Protein AF-S9RBS2-F1 (afdb_monomer_lite)

pLDDT: mean 82.78, std 9.42, range [42.19, 97.12]

Secondary structure (DSSP, 8-state):
----S---SS------SS-----GGGGHHHHHS---GGGSPPTT---TTSHHHHHHHHHHHHHHHTT--------HHHHHHHHHHHHHHHHHHHTTSS-SSHHHHHHHHHHH---HHHHHHHHHHHHHHHHHHH-GGGHHHHHHHHHHHHHHHT---

InterPro domains:
  IPR007739 Rhamnan synthesis F-like domain [PF05045] (4-68)

Radius of gyration: 20.34 Å; chains: 1; bounding box: 45×38×49 Å

Foldseek 3Di:
DDFDDDDDPDDQDFDDDDDDDDDCLLQVVVVVDDDDPVQADDPPDDDPVGPVNVVRSVSSRSNVSSVHDDDDDDDPVVVVVVVVVVVVVVVVLCVVAPDPDPVRRVVRDVVVPDDPLVVVLVVVVVVVVVCCVVPVVCCVVCVVVNVVSCCVRPDDD

Organism: NCBI:txid1123237

Structure (mmCIF, N/CA/C/O backbone):
data_AF-S9RBS2-F1
#
_entry.id   AF-S9RBS2-F1
#
loop_
_atom_site.group_PDB
_atom_site.id
_atom_site.type_symbol
_atom_site.label_atom_id
_atom_site.label_alt_id
_atom_site.label_comp_id
_atom_site.label_asym_id
_atom_site.label_entity_id
_atom_site.label_seq_id
_atom_site.pdbx_PDB_ins_code
_atom_site.Cartn_x
_atom_site.Cartn_y
_atom_site.Cartn_z
_atom_site.occupancy
_atom_site.B_iso_or_equiv
_atom_site.auth_seq_id
_atom_site.auth_comp_id
_atom_site.auth_asym_id
_atom_site.auth_atom_id
_atom_site.pdbx_PDB_model_num
ATOM 1 N N . MET A 1 1 ? -5.655 -7.872 18.315 1.00 77.06 1 MET A N 1
ATOM 2 C CA . MET A 1 1 ? -6.293 -8.592 17.198 1.00 77.06 1 MET A CA 1
ATOM 3 C C . MET A 1 1 ? -5.184 -9.315 16.457 1.00 77.06 1 MET A C 1
ATOM 5 O O . MET A 1 1 ? -4.147 -8.691 16.269 1.00 77.06 1 MET A O 1
ATOM 9 N N . TYR A 1 2 ? -5.357 -10.589 16.101 1.00 82.88 2 TYR A N 1
ATOM 10 C CA . TYR A 1 2 ? -4.351 -11.355 15.355 1.00 82.88 2 TYR A CA 1
ATOM 11 C C . TYR A 1 2 ? -4.844 -11.626 13.927 1.00 82.88 2 TYR A C 1
ATOM 13 O O . TYR A 1 2 ? -5.959 -12.126 13.740 1.00 82.88 2 TYR A O 1
ATOM 21 N N . ILE A 1 3 ? -4.025 -11.239 12.950 1.00 85.19 3 ILE A N 1
ATOM 22 C CA . ILE A 1 3 ? -4.245 -11.422 11.514 1.00 85.19 3 ILE A CA 1
ATOM 23 C C . ILE A 1 3 ? -3.079 -12.255 11.000 1.00 85.19 3 ILE A C 1
ATOM 25 O O . ILE A 1 3 ? -1.929 -11.856 11.187 1.00 85.19 3 ILE A O 1
ATOM 29 N N . ASP A 1 4 ? -3.389 -13.383 10.374 1.00 87.31 4 ASP A N 1
ATOM 30 C CA . ASP A 1 4 ? -2.404 -14.330 9.857 1.00 87.31 4 ASP A CA 1
ATOM 31 C C . ASP A 1 4 ? -2.377 -14.282 8.326 1.00 87.31 4 ASP A C 1
ATOM 33 O O . ASP A 1 4 ? -2.861 -15.171 7.629 1.00 87.31 4 ASP A O 1
ATOM 37 N N . VAL A 1 5 ? -1.896 -13.155 7.794 1.00 87.19 5 VAL A N 1
ATOM 38 C CA . VAL A 1 5 ? -1.790 -12.906 6.351 1.00 87.19 5 VAL A CA 1
ATOM 39 C C . VAL A 1 5 ? -0.457 -12.215 6.075 1.00 87.19 5 VAL A C 1
ATOM 41 O O . VAL A 1 5 ? -0.115 -11.265 6.790 1.00 87.19 5 VAL A O 1
ATOM 44 N N . PRO A 1 6 ? 0.304 -12.645 5.050 1.00 85.62 6 PRO A N 1
ATOM 45 C CA . PRO A 1 6 ? 1.524 -11.955 4.657 1.00 85.62 6 PRO A CA 1
ATOM 46 C C . PRO A 1 6 ? 1.211 -10.521 4.219 1.00 85.62 6 PRO A C 1
ATOM 48 O O . PRO A 1 6 ? 0.273 -10.275 3.460 1.00 85.62 6 PRO A O 1
ATOM 51 N N . LEU A 1 7 ? 2.008 -9.569 4.703 1.00 83.44 7 LEU A N 1
ATOM 52 C CA . LEU A 1 7 ? 1.892 -8.173 4.293 1.00 83.44 7 LEU A CA 1
ATOM 53 C C . LEU A 1 7 ? 2.507 -7.981 2.902 1.00 83.44 7 LEU A C 1
ATOM 55 O O . LEU A 1 7 ? 3.575 -8.520 2.617 1.00 83.44 7 LEU A O 1
ATOM 59 N N . ASP A 1 8 ? 1.837 -7.199 2.056 1.00 81.69 8 ASP A N 1
ATOM 60 C CA . ASP A 1 8 ? 2.353 -6.782 0.753 1.00 81.69 8 ASP A CA 1
ATOM 61 C C . ASP A 1 8 ? 3.076 -5.432 0.886 1.00 81.69 8 ASP A C 1
ATOM 63 O O . ASP A 1 8 ? 2.467 -4.398 1.187 1.00 81.69 8 ASP A O 1
ATOM 67 N N . ASP A 1 9 ? 4.389 -5.456 0.656 1.00 75.44 9 ASP A N 1
ATOM 68 C CA . ASP A 1 9 ? 5.272 -4.290 0.732 1.00 75.44 9 ASP A CA 1
ATOM 69 C C . ASP A 1 9 ? 5.219 -3.395 -0.519 1.00 75.44 9 ASP A C 1
ATOM 71 O O . ASP A 1 9 ? 5.722 -2.264 -0.503 1.00 75.44 9 ASP A O 1
ATOM 75 N N . HIS A 1 10 ? 4.642 -3.884 -1.617 1.00 73.25 10 HIS A N 1
ATOM 76 C CA . HIS A 1 10 ? 4.749 -3.269 -2.938 1.00 73.25 10 HIS A CA 1
ATOM 77 C C . HIS A 1 10 ? 3.401 -2.838 -3.506 1.00 73.25 10 HIS A C 1
ATOM 79 O O . HIS A 1 10 ? 3.285 -1.718 -4.008 1.00 73.25 10 HIS A O 1
ATOM 85 N N . THR A 1 11 ? 2.387 -3.694 -3.423 1.00 77.00 11 THR A N 1
ATOM 86 C CA . THR A 1 11 ? 1.088 -3.497 -4.081 1.00 77.00 11 THR A CA 1
ATOM 87 C C . THR A 1 11 ? -0.111 -3.799 -3.174 1.00 77.00 11 THR A C 1
ATOM 89 O O . THR A 1 11 ? -1.060 -4.445 -3.623 1.00 77.00 11 THR A O 1
ATOM 92 N N . PRO A 1 12 ? -0.135 -3.318 -1.912 1.00 77.88 12 PRO A N 1
ATOM 93 C CA . PRO A 1 12 ? -1.216 -3.650 -0.996 1.00 77.88 12 PRO A CA 1
ATOM 94 C C . PRO A 1 12 ? -2.561 -3.197 -1.566 1.00 77.88 12 PRO A C 1
ATOM 96 O O . PRO A 1 12 ? -2.806 -2.005 -1.777 1.00 77.88 12 PRO A O 1
ATOM 99 N N . VAL A 1 13 ? -3.446 -4.164 -1.803 1.00 78.06 13 VAL A N 1
ATOM 100 C CA . VAL A 1 13 ? -4.802 -3.893 -2.273 1.00 78.06 13 VAL A CA 1
ATOM 101 C C . VAL A 1 13 ? -5.632 -3.445 -1.077 1.00 78.06 13 VAL A C 1
ATOM 103 O O . VAL A 1 13 ? -5.989 -4.237 -0.207 1.00 78.06 13 VAL A O 1
ATOM 106 N N . ALA A 1 14 ? -5.946 -2.155 -1.039 1.00 77.19 14 ALA A N 1
ATOM 107 C CA . ALA A 1 14 ? -6.815 -1.559 -0.038 1.00 77.19 14 ALA A CA 1
ATOM 108 C C . ALA A 1 14 ? -7.978 -0.820 -0.719 1.00 77.19 14 ALA A C 1
ATOM 110 O O . ALA A 1 14 ? -7.826 -0.335 -1.847 1.00 77.19 14 ALA A O 1
ATOM 111 N N . PRO A 1 15 ? -9.149 -0.734 -0.067 1.00 72.56 15 PRO A N 1
ATOM 112 C CA . PRO A 1 15 ? -10.221 0.132 -0.535 1.00 72.56 15 PRO A CA 1
ATOM 113 C C . PRO A 1 15 ? -9.761 1.596 -0.516 1.00 72.56 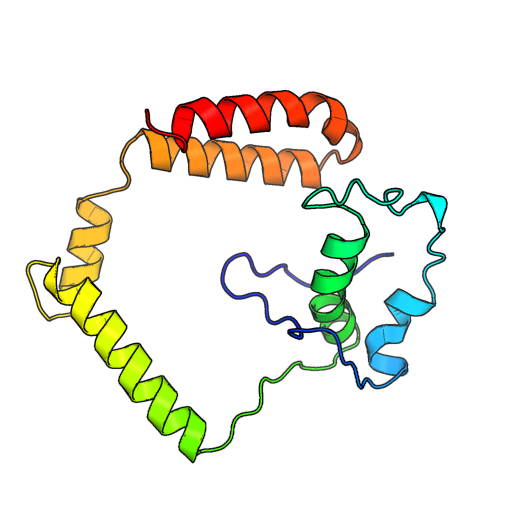15 PRO A C 1
ATOM 115 O O . PRO A 1 15 ? -9.165 2.060 0.453 1.00 72.56 15 PRO A O 1
ATOM 118 N N . TYR A 1 16 ? -10.043 2.324 -1.596 1.00 67.62 16 TYR A N 1
ATOM 119 C CA . TYR A 1 16 ? -9.764 3.754 -1.686 1.00 67.62 16 TYR A CA 1
ATOM 120 C C . TYR A 1 16 ? -11.009 4.560 -1.296 1.00 67.62 16 TYR A C 1
ATOM 122 O O . TYR A 1 16 ? -12.060 4.397 -1.914 1.00 67.62 16 TYR A O 1
ATOM 130 N N . GLY A 1 17 ? -10.875 5.487 -0.344 1.00 66.75 17 GLY A N 1
ATOM 131 C CA . GLY A 1 17 ? -11.841 6.570 -0.128 1.00 66.75 17 GLY A CA 1
ATOM 132 C C . GLY A 1 17 ? -12.792 6.419 1.063 1.00 66.75 17 GLY A C 1
ATOM 133 O O . GLY A 1 17 ? -12.618 5.585 1.945 1.00 66.75 17 GLY A O 1
ATOM 134 N N . THR A 1 18 ? -13.779 7.315 1.103 1.00 63.97 18 THR A N 1
ATOM 135 C CA . THR A 1 18 ? -14.642 7.629 2.257 1.00 63.97 18 THR A CA 1
ATOM 136 C C . THR A 1 18 ? -15.972 6.871 2.278 1.00 63.97 18 THR A C 1
ATOM 138 O O . THR A 1 18 ? -16.792 7.104 3.163 1.00 63.97 18 THR A O 1
ATOM 141 N N . MET A 1 19 ? -16.207 5.967 1.322 1.00 75.75 19 MET A N 1
ATOM 142 C CA . MET A 1 19 ? -17.462 5.225 1.201 1.00 75.75 19 MET A CA 1
ATOM 143 C C . MET A 1 19 ? -17.210 3.720 1.177 1.00 75.75 19 MET A C 1
ATOM 145 O O . MET A 1 19 ? -16.391 3.229 0.403 1.00 75.75 19 MET A O 1
ATOM 149 N N . TYR A 1 20 ? -17.958 2.993 2.006 1.00 76.62 20 TYR A N 1
ATOM 150 C CA . TYR A 1 20 ? -17.755 1.569 2.233 1.00 76.62 20 TYR A CA 1
ATOM 151 C C . TYR A 1 20 ? -19.071 0.802 2.141 1.00 76.62 20 TYR A C 1
ATOM 153 O O . TYR A 1 20 ? -20.065 1.172 2.760 1.00 76.62 20 TYR A O 1
ATOM 161 N N . TRP A 1 21 ? -19.036 -0.316 1.419 1.00 83.88 21 TRP A N 1
ATOM 162 C CA . TRP A 1 21 ? -20.016 -1.388 1.537 1.00 83.88 21 TRP A CA 1
ATOM 163 C C . TRP A 1 21 ? -19.253 -2.692 1.719 1.00 83.88 21 TRP A C 1
ATOM 165 O O . TRP A 1 21 ? -18.361 -3.012 0.935 1.00 83.88 21 TRP A O 1
ATOM 175 N N . PHE A 1 22 ? -19.581 -3.446 2.760 1.00 86.69 22 PHE A N 1
ATOM 176 C CA . PHE A 1 22 ? -18.878 -4.680 3.084 1.00 86.69 22 PHE A CA 1
ATOM 177 C C . PHE A 1 22 ? -19.833 -5.712 3.668 1.00 86.69 22 PHE A C 1
ATOM 179 O O . PHE A 1 22 ? -20.870 -5.396 4.251 1.00 86.69 22 PHE A O 1
ATOM 186 N N . ARG A 1 23 ? -19.450 -6.980 3.540 1.00 90.00 23 ARG A N 1
ATOM 187 C CA . ARG A 1 23 ? -20.104 -8.073 4.254 1.00 90.00 23 ARG A CA 1
ATOM 188 C C . ARG A 1 23 ? -19.616 -8.063 5.702 1.00 90.00 23 ARG A C 1
ATOM 190 O O . ARG A 1 23 ? -18.410 -8.098 5.927 1.00 90.00 23 ARG A O 1
ATOM 197 N N . LEU A 1 24 ? -20.533 -8.058 6.672 1.00 92.62 24 LEU A N 1
ATOM 198 C CA . LEU A 1 24 ? -20.192 -8.037 8.106 1.00 92.62 24 LEU A CA 1
ATOM 199 C C . LEU A 1 24 ? -19.227 -9.162 8.502 1.00 92.62 24 LEU A C 1
ATOM 201 O O . LEU A 1 24 ? -18.293 -8.935 9.265 1.00 92.62 24 LEU A O 1
ATOM 205 N N . ASP A 1 25 ? -19.428 -10.355 7.940 1.00 93.81 25 ASP A N 1
ATOM 206 C CA . ASP A 1 25 ? -18.566 -11.513 8.185 1.00 93.81 25 ASP A CA 1
ATOM 207 C C . ASP A 1 25 ? -17.112 -11.273 7.739 1.00 93.81 25 ASP A C 1
ATOM 209 O O . ASP A 1 25 ? -16.181 -11.630 8.454 1.00 93.81 25 ASP A O 1
ATOM 213 N N . ALA A 1 26 ? -16.901 -10.569 6.621 1.00 92.81 26 ALA A N 1
ATOM 214 C CA . ALA A 1 26 ? -15.566 -10.308 6.084 1.00 92.81 26 ALA A CA 1
ATOM 215 C C . ALA A 1 26 ? -14.722 -9.390 6.985 1.00 92.81 26 ALA A C 1
ATOM 217 O O . ALA A 1 26 ? -13.504 -9.519 7.020 1.00 92.81 26 ALA A O 1
ATOM 218 N N . LEU A 1 27 ? -15.355 -8.489 7.744 1.00 92.06 27 LEU A N 1
ATOM 219 C CA . LEU A 1 27 ? -14.675 -7.579 8.679 1.00 92.06 27 LEU A CA 1
ATOM 220 C C . LEU A 1 27 ? -14.872 -7.965 10.146 1.00 92.06 27 LEU A C 1
ATOM 222 O O . LEU A 1 27 ? -14.543 -7.191 11.046 1.00 92.06 27 LEU A O 1
ATOM 226 N N . ARG A 1 28 ? -15.368 -9.178 10.413 1.00 92.38 28 ARG A N 1
ATOM 227 C CA . ARG A 1 28 ? -15.753 -9.615 11.757 1.00 92.38 28 ARG A CA 1
ATOM 228 C C . ARG A 1 28 ? -14.634 -9.447 12.787 1.00 92.38 28 ARG A C 1
ATOM 230 O O . ARG A 1 28 ? -14.884 -8.913 13.862 1.00 92.38 28 ARG A O 1
ATOM 237 N N . LYS A 1 29 ? -13.394 -9.806 12.432 1.00 91.88 29 LYS A N 1
ATOM 238 C CA . LYS A 1 29 ? -12.222 -9.645 13.313 1.00 91.88 29 LYS A CA 1
ATOM 239 C C . LYS A 1 29 ? -11.998 -8.193 13.746 1.00 91.88 29 LYS A C 1
ATOM 241 O O . LYS A 1 29 ? -11.639 -7.958 14.896 1.00 91.88 29 LYS A O 1
ATOM 246 N N . MET A 1 30 ? -12.225 -7.234 12.845 1.00 91.06 30 MET A N 1
ATOM 247 C CA . MET A 1 30 ? -12.083 -5.811 13.156 1.00 91.06 30 MET A CA 1
ATOM 248 C C . MET A 1 30 ? -13.196 -5.318 14.077 1.00 91.06 30 MET A C 1
ATOM 250 O O . MET A 1 30 ? -12.921 -4.486 14.933 1.00 91.06 30 MET A O 1
ATOM 254 N N . PHE A 1 31 ? -14.422 -5.827 13.934 1.00 90.31 31 PHE A N 1
ATOM 255 C CA . PHE A 1 31 ? -15.543 -5.451 14.804 1.00 90.31 31 PHE A CA 1
ATOM 256 C C . PHE A 1 31 ? -15.484 -6.093 16.188 1.00 90.31 31 PHE A C 1
ATOM 258 O O . PHE A 1 31 ? -15.850 -5.455 17.169 1.00 90.31 31 PHE A O 1
ATOM 265 N N . ASP A 1 32 ? -15.003 -7.334 16.284 1.00 92.44 32 ASP A N 1
ATOM 266 C CA . ASP A 1 32 ? -14.853 -8.025 17.568 1.00 92.44 32 ASP A CA 1
ATOM 267 C C . ASP A 1 32 ? -13.713 -7.427 18.417 1.00 92.44 32 ASP A C 1
ATOM 269 O O . ASP A 1 32 ? -13.662 -7.618 19.636 1.00 92.44 32 ASP A O 1
ATOM 273 N N . TRP A 1 33 ? -12.790 -6.679 17.799 1.00 91.75 33 TRP A N 1
ATOM 274 C CA . TRP A 1 33 ? -11.751 -5.960 18.526 1.00 91.75 33 TRP A CA 1
ATOM 275 C C . TRP A 1 33 ? -12.306 -4.706 19.212 1.00 91.75 33 TRP A C 1
ATOM 277 O O . TRP A 1 33 ? -12.923 -3.843 18.592 1.00 91.75 33 TRP A O 1
ATOM 287 N N . ARG A 1 34 ? -12.029 -4.575 20.513 1.00 91.19 34 ARG A N 1
ATOM 288 C CA . ARG A 1 34 ? -12.475 -3.445 21.339 1.00 91.19 34 ARG A CA 1
ATOM 289 C C . ARG A 1 34 ? -11.588 -2.216 21.137 1.00 91.19 34 ARG A C 1
ATOM 291 O O . ARG A 1 34 ? -10.738 -1.925 21.977 1.00 91.19 34 ARG A O 1
ATOM 298 N N . TRP A 1 35 ? -11.789 -1.506 20.032 1.00 89.94 35 TRP A N 1
ATOM 299 C CA . TRP A 1 35 ? -11.194 -0.185 19.812 1.00 89.94 35 TRP A CA 1
ATOM 300 C C . TRP A 1 35 ? -11.630 0.785 20.912 1.00 89.94 35 TRP A C 1
ATOM 302 O O . TRP A 1 35 ? -12.808 0.824 21.276 1.00 89.94 35 TRP A O 1
ATOM 312 N N . LYS A 1 36 ? -10.700 1.582 21.441 1.00 89.88 36 LYS A N 1
ATOM 313 C CA . LYS A 1 36 ? -11.018 2.667 22.371 1.00 89.88 36 LYS A CA 1
ATOM 314 C C . LYS A 1 36 ? -10.835 3.998 21.671 1.00 89.88 36 LYS A C 1
ATOM 316 O O . LYS A 1 36 ? -9.894 4.180 20.910 1.00 89.88 36 LYS A O 1
ATOM 321 N N . TRP A 1 37 ? -11.685 4.968 21.997 1.00 85.56 37 TRP A N 1
ATOM 322 C CA . TRP A 1 37 ? -11.533 6.332 21.486 1.00 85.56 37 TRP A CA 1
ATOM 323 C C . TRP A 1 37 ? -10.153 6.927 21.814 1.00 85.56 37 TRP A C 1
ATOM 325 O O . TRP A 1 37 ? -9.547 7.599 20.990 1.00 85.56 37 TRP A O 1
ATOM 335 N N . THR A 1 38 ? -9.611 6.583 22.985 1.00 86.38 38 THR A N 1
ATOM 336 C CA . THR A 1 38 ? -8.273 6.986 23.443 1.00 86.38 38 THR A CA 1
ATOM 337 C C . THR A 1 38 ? -7.118 6.411 22.619 1.00 86.38 38 THR A C 1
ATOM 339 O O . THR A 1 38 ? -5.990 6.863 22.784 1.00 86.38 38 THR A O 1
ATOM 342 N N . ASP A 1 39 ? -7.366 5.408 21.769 1.00 83.69 39 ASP A N 1
ATOM 343 C CA . ASP A 1 39 ? -6.346 4.841 20.877 1.00 83.69 39 ASP A CA 1
ATOM 344 C C . ASP A 1 39 ? -6.122 5.729 19.639 1.00 83.69 39 ASP A C 1
ATOM 346 O O . ASP A 1 39 ? -5.100 5.617 18.957 1.00 83.69 39 ASP A O 1
ATOM 350 N N . TYR A 1 40 ? -7.074 6.615 19.340 1.00 84.62 40 TYR A N 1
ATOM 351 C CA . TYR A 1 40 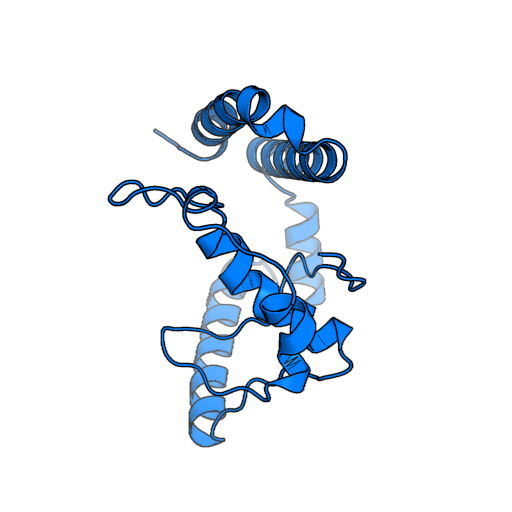? -7.001 7.552 18.230 1.00 84.62 40 TYR A CA 1
ATOM 352 C C . TYR A 1 40 ? -6.364 8.865 18.680 1.00 84.62 40 TYR A C 1
ATOM 354 O O . TYR A 1 40 ? -6.510 9.308 19.819 1.00 84.62 40 TYR A O 1
ATOM 362 N N . ASN A 1 41 ? -5.646 9.509 17.763 1.00 80.31 41 ASN A N 1
ATOM 363 C CA . ASN A 1 41 ? -5.095 10.828 18.037 1.00 80.31 41 ASN A CA 1
ATOM 364 C C . ASN A 1 41 ? -6.230 11.849 18.130 1.00 80.31 41 ASN A C 1
ATOM 366 O O . ASN A 1 41 ? -7.107 11.864 17.266 1.00 80.31 41 ASN A O 1
ATOM 370 N N . ALA A 1 42 ? -6.159 12.743 19.115 1.00 75.62 42 ALA A N 1
ATOM 371 C CA . ALA A 1 42 ? -7.050 13.891 19.175 1.00 75.62 42 ALA A CA 1
ATOM 372 C C . ALA A 1 42 ? -6.840 14.795 17.948 1.00 75.62 42 ALA A C 1
ATOM 374 O O . ALA A 1 42 ? -5.705 15.108 17.566 1.00 75.62 42 ALA A O 1
ATOM 375 N N . GLU A 1 43 ? -7.938 15.224 17.331 1.00 70.69 43 GLU A N 1
ATOM 376 C CA . GLU A 1 43 ? -7.898 16.293 16.336 1.00 70.69 43 GLU A CA 1
ATOM 377 C C . GLU A 1 43 ? -7.350 17.581 16.976 1.00 70.69 43 GLU A C 1
ATOM 379 O O . GLU A 1 43 ? -7.614 17.831 18.156 1.00 70.69 43 GLU A O 1
ATOM 384 N N . PRO A 1 44 ? -6.559 18.400 16.253 1.00 66.06 44 PRO A N 1
ATOM 385 C CA . PRO A 1 44 ? -6.281 18.371 14.811 1.00 66.06 44 PRO A CA 1
ATOM 386 C C . PRO A 1 44 ? -4.989 17.617 14.430 1.00 66.06 44 PRO A C 1
ATOM 388 O O . PRO A 1 44 ? -4.484 17.746 13.315 1.00 66.06 44 PRO A O 1
ATOM 391 N N . HIS A 1 45 ? -4.385 16.861 15.350 1.00 60.22 45 HIS A N 1
ATOM 392 C CA . HIS A 1 45 ? -3.070 16.249 15.147 1.00 60.22 45 HIS A CA 1
ATOM 393 C C . HIS A 1 45 ? -3.179 14.872 14.479 1.00 60.22 45 HIS A C 1
ATOM 395 O O . HIS A 1 45 ? -2.848 13.829 15.058 1.00 60.22 45 HIS A O 1
ATOM 401 N N . HIS A 1 46 ? -3.614 14.864 13.217 1.00 59.97 46 HIS A N 1
ATOM 402 C CA . HIS A 1 46 ? -3.477 13.688 12.363 1.00 59.97 46 HIS A CA 1
ATOM 403 C C . HIS A 1 46 ? -1.988 13.405 12.140 1.00 59.97 46 HIS A C 1
ATOM 405 O O . HIS A 1 46 ? -1.277 14.147 11.468 1.00 59.97 46 HIS A O 1
ATOM 411 N N . ILE A 1 47 ? -1.499 12.329 12.755 1.00 63.47 47 ILE A N 1
ATOM 412 C CA . ILE A 1 47 ? -0.123 11.868 12.585 1.00 63.47 47 ILE A CA 1
ATOM 413 C C . ILE A 1 47 ? -0.165 10.701 11.612 1.00 63.47 47 ILE A C 1
ATOM 415 O O . ILE A 1 47 ? -0.878 9.720 11.839 1.00 63.47 47 ILE A O 1
ATOM 419 N N . ASP A 1 48 ? 0.645 10.784 10.561 1.00 59.38 48 ASP A N 1
ATOM 420 C CA . ASP A 1 48 ? 0.848 9.670 9.647 1.00 59.38 48 ASP A CA 1
ATOM 421 C C . ASP A 1 48 ? 1.356 8.421 10.405 1.00 59.38 48 ASP A C 1
ATOM 423 O O . ASP A 1 48 ? 2.298 8.478 11.205 1.00 59.38 48 ASP A O 1
ATOM 427 N N . GLY A 1 49 ? 0.685 7.285 10.201 1.00 66.69 49 GLY A N 1
ATOM 428 C CA . GLY A 1 49 ? 0.890 6.050 10.964 1.00 66.69 49 GLY A CA 1
ATOM 429 C C . GLY A 1 49 ? 0.183 5.999 12.327 1.00 66.69 49 GLY A C 1
ATOM 430 O O . GLY A 1 49 ? 0.557 5.184 13.178 1.00 66.69 49 GLY A O 1
ATOM 431 N N . GLY A 1 50 ? -0.792 6.873 12.586 1.00 76.25 50 GLY A N 1
ATOM 432 C CA . GLY A 1 50 ? -1.737 6.728 13.700 1.00 76.25 50 GLY A CA 1
ATOM 433 C C . GLY A 1 50 ? -2.651 5.505 13.541 1.00 76.25 50 GLY A C 1
ATOM 434 O O . GLY A 1 50 ? -2.699 4.891 12.473 1.00 76.25 50 GLY A O 1
ATOM 435 N N . VAL A 1 51 ? -3.390 5.155 14.600 1.00 83.81 51 VAL A N 1
ATOM 436 C CA . VAL A 1 51 ? -4.287 3.980 14.606 1.00 83.81 51 VAL A CA 1
ATOM 437 C C . VAL A 1 51 ? -5.324 4.048 13.480 1.00 83.81 51 VAL A C 1
ATOM 439 O O . VAL A 1 51 ? -5.559 3.032 12.838 1.00 83.81 51 VAL A O 1
ATOM 442 N N . ALA A 1 52 ? -5.845 5.236 13.156 1.00 82.94 52 ALA A N 1
ATOM 443 C CA . ALA A 1 52 ? -6.762 5.433 12.028 1.00 82.94 52 ALA A CA 1
ATOM 444 C C . ALA A 1 52 ? -6.159 4.983 10.681 1.00 82.94 52 ALA A C 1
ATOM 446 O O . ALA A 1 52 ? -6.737 4.147 9.994 1.00 82.94 52 ALA A O 1
ATOM 447 N N . HIS A 1 53 ? -4.950 5.447 10.345 1.00 81.38 53 HIS A N 1
ATOM 448 C CA . HIS A 1 53 ? -4.281 5.073 9.091 1.00 81.38 53 HIS A CA 1
ATOM 449 C C . HIS A 1 53 ? -3.908 3.579 9.070 1.00 81.38 53 HIS A C 1
ATOM 451 O O . HIS A 1 53 ? -3.969 2.917 8.033 1.00 81.38 53 HIS A O 1
ATOM 457 N N . VAL A 1 54 ? -3.545 3.008 10.225 1.00 84.38 54 VAL A N 1
ATOM 458 C CA . VAL A 1 54 ? -3.351 1.555 10.334 1.00 84.38 54 VAL A CA 1
ATOM 459 C C . VAL A 1 54 ? -4.659 0.831 10.029 1.00 84.38 54 VAL A C 1
ATOM 461 O O . VAL A 1 54 ? -4.649 -0.104 9.235 1.00 84.38 54 VAL A O 1
ATOM 464 N N . GLN A 1 55 ? -5.773 1.275 10.609 1.00 86.81 55 GLN A N 1
ATOM 465 C CA . GLN A 1 55 ? -7.081 0.650 10.453 1.00 86.81 55 GLN A CA 1
ATOM 466 C C . GLN A 1 55 ? -7.579 0.684 9.004 1.00 86.81 55 GLN A C 1
ATOM 468 O O . GLN A 1 55 ? -8.076 -0.335 8.536 1.00 86.81 55 GLN A O 1
ATOM 473 N N . GLU A 1 56 ? -7.374 1.781 8.272 1.00 84.94 56 GLU A N 1
ATOM 474 C CA . GLU A 1 56 ? -7.689 1.877 6.836 1.00 84.94 56 GLU A CA 1
ATOM 475 C C . GLU A 1 56 ? -6.974 0.795 6.013 1.00 84.94 56 GLU A C 1
ATOM 477 O O . GLU A 1 56 ? -7.588 0.111 5.194 1.00 84.94 56 GLU A O 1
ATOM 482 N N . ARG A 1 57 ? -5.679 0.575 6.273 1.00 83.81 57 ARG A N 1
ATOM 483 C CA . ARG A 1 57 ? -4.887 -0.465 5.590 1.00 83.81 57 ARG A CA 1
ATOM 484 C C . ARG A 1 57 ? -5.240 -1.875 6.058 1.00 83.81 57 ARG A C 1
ATOM 486 O O . ARG A 1 57 ? -5.092 -2.835 5.306 1.00 83.81 57 ARG A O 1
ATOM 493 N N . LEU A 1 58 ? -5.708 -2.005 7.295 1.00 88.50 58 LEU A N 1
ATOM 494 C CA . LEU A 1 58 ? -6.037 -3.276 7.935 1.00 88.50 58 LEU A CA 1
ATOM 495 C C . LEU A 1 58 ? -7.271 -3.942 7.338 1.00 88.50 58 LEU A C 1
ATOM 497 O O . LEU A 1 58 ? -7.356 -5.166 7.375 1.00 88.50 58 LEU A O 1
ATOM 501 N N . ILE A 1 59 ? -8.189 -3.152 6.768 1.00 89.81 59 ILE A N 1
ATOM 502 C CA . ILE A 1 59 ? -9.393 -3.649 6.090 1.00 89.81 59 ILE A CA 1
ATOM 503 C C . ILE A 1 59 ? -9.005 -4.719 5.070 1.00 89.81 59 ILE A C 1
ATOM 505 O O . ILE A 1 59 ? -9.599 -5.794 5.057 1.00 89.81 59 ILE A O 1
ATOM 509 N N . GLY A 1 60 ? -7.959 -4.451 4.281 1.00 89.62 60 GLY A N 1
ATOM 510 C CA . GLY A 1 60 ? -7.464 -5.371 3.266 1.00 89.62 60 GLY A CA 1
ATOM 511 C C . GLY A 1 60 ? -7.140 -6.756 3.831 1.00 89.62 60 GLY A C 1
ATOM 512 O O . GLY A 1 60 ? -7.668 -7.789 3.416 1.00 89.62 60 GLY A O 1
ATOM 513 N N . TYR A 1 61 ? -6.303 -6.750 4.862 1.00 91.19 61 TYR A N 1
ATOM 514 C CA . TYR A 1 61 ? -5.787 -7.957 5.494 1.00 91.19 61 TYR A CA 1
ATOM 515 C C . TYR A 1 61 ? -6.825 -8.688 6.348 1.00 91.19 61 TYR A C 1
ATOM 517 O O . TYR A 1 61 ? -6.818 -9.915 6.387 1.00 91.19 61 TYR A O 1
ATOM 525 N N . ALA A 1 62 ? -7.747 -7.969 6.993 1.00 92.06 62 ALA A N 1
ATOM 526 C CA . ALA A 1 62 ? -8.826 -8.577 7.766 1.00 92.06 62 ALA A CA 1
ATOM 527 C C . ALA A 1 62 ? -9.783 -9.389 6.879 1.00 92.06 62 ALA A C 1
ATOM 529 O O . ALA A 1 62 ? -10.200 -10.479 7.264 1.00 92.06 62 ALA A O 1
ATOM 530 N N . VAL A 1 63 ? -10.082 -8.882 5.678 1.00 92.25 63 VAL A N 1
ATOM 531 C CA . VAL A 1 63 ? -10.893 -9.585 4.673 1.00 92.25 63 VAL A CA 1
ATOM 532 C C . VAL A 1 63 ? -10.181 -10.852 4.196 1.00 92.25 63 VAL A C 1
ATOM 534 O O . VAL A 1 63 ? -10.795 -11.921 4.161 1.00 92.25 63 VAL A O 1
ATOM 537 N N . HIS A 1 64 ? -8.888 -10.747 3.872 1.00 91.00 64 HIS A N 1
ATOM 538 C CA . HIS A 1 64 ? -8.079 -11.881 3.416 1.00 91.00 64 HIS A CA 1
ATOM 539 C C . HIS A 1 64 ? -7.959 -12.989 4.455 1.00 91.00 64 HIS A C 1
ATOM 541 O O . HIS A 1 64 ? -8.163 -14.157 4.132 1.00 91.00 64 HIS A O 1
ATOM 547 N N . ASP A 1 65 ? -7.702 -12.621 5.704 1.00 92.31 65 ASP A N 1
ATOM 548 C CA . ASP A 1 65 ? -7.605 -13.556 6.820 1.00 92.31 65 ASP A CA 1
ATOM 549 C C . ASP A 1 65 ? -8.901 -14.359 7.005 1.00 92.31 65 ASP A C 1
ATOM 551 O O . ASP A 1 65 ? -8.882 -15.547 7.327 1.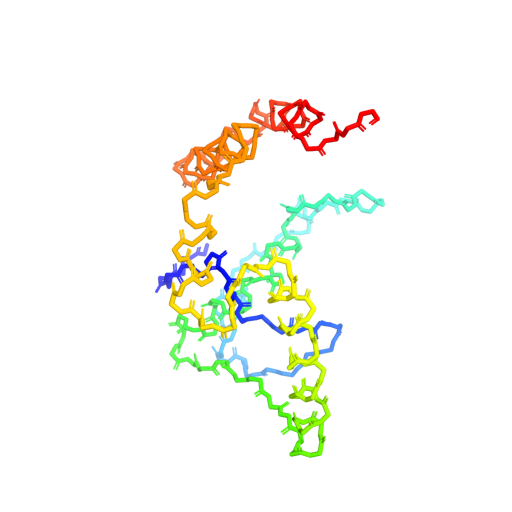00 92.31 65 ASP A O 1
ATOM 555 N N . ARG A 1 66 ? -10.047 -13.731 6.724 1.00 92.56 66 ARG A N 1
ATOM 556 C CA . ARG A 1 66 ? -11.356 -14.375 6.811 1.00 92.56 66 ARG A CA 1
ATOM 557 C C . ARG A 1 66 ? -11.720 -15.223 5.586 1.00 92.56 66 ARG A C 1
ATOM 559 O O . ARG A 1 66 ? -12.836 -15.732 5.522 1.00 92.56 66 ARG A O 1
ATOM 566 N N . GLY A 1 67 ? -10.792 -15.396 4.643 1.00 92.12 67 GLY A N 1
ATOM 567 C CA . GLY A 1 67 ? -10.952 -16.218 3.441 1.00 92.12 67 GLY A CA 1
ATOM 568 C C . GLY A 1 67 ? -11.643 -15.506 2.276 1.00 92.12 67 GLY A C 1
ATOM 569 O O . GLY A 1 67 ? -11.974 -16.140 1.274 1.00 92.12 67 GLY A O 1
ATOM 570 N N . TYR A 1 68 ? -11.872 -14.195 2.378 1.00 92.12 68 TYR A N 1
ATOM 571 C CA . TYR A 1 68 ? -12.444 -13.405 1.293 1.00 92.12 68 TYR A CA 1
ATOM 572 C C . TYR A 1 68 ? -11.344 -12.812 0.409 1.00 92.12 68 TYR A C 1
ATOM 574 O O . TYR A 1 68 ? -10.210 -12.579 0.824 1.00 92.12 68 TYR A O 1
ATOM 582 N N . ARG A 1 69 ? -11.702 -12.533 -0.844 1.00 88.75 69 ARG A N 1
ATOM 583 C CA . ARG A 1 69 ? -10.818 -11.888 -1.816 1.00 88.75 69 ARG A CA 1
ATOM 584 C C . ARG A 1 69 ? -11.259 -10.448 -2.033 1.00 88.75 69 ARG A C 1
ATOM 586 O O . ARG A 1 69 ? -12.450 -10.181 -2.184 1.00 88.75 69 ARG A O 1
ATOM 593 N N . ILE A 1 70 ? -10.287 -9.553 -2.139 1.00 86.56 70 ILE A N 1
ATOM 594 C CA . ILE A 1 70 ? -10.512 -8.180 -2.577 1.00 86.56 70 ILE A CA 1
ATOM 595 C C . ILE A 1 70 ? -10.223 -8.108 -4.065 1.00 86.56 70 ILE A C 1
ATOM 597 O O . ILE A 1 70 ? -9.207 -8.612 -4.540 1.00 86.56 70 ILE A O 1
ATOM 601 N N . VAL A 1 71 ? -11.140 -7.495 -4.802 1.00 87.50 71 VAL A N 1
ATOM 602 C CA . VAL A 1 71 ? -10.986 -7.240 -6.230 1.00 87.50 71 VAL A CA 1
ATOM 603 C C . VAL A 1 71 ? -11.252 -5.775 -6.504 1.00 87.50 71 VAL A C 1
ATOM 605 O O . VAL A 1 71 ? -12.185 -5.185 -5.961 1.00 87.50 71 VAL A O 1
ATOM 608 N N . GLN A 1 72 ? -10.434 -5.196 -7.372 1.00 87.00 72 GLN A N 1
ATOM 609 C CA . GLN A 1 72 ? -10.721 -3.906 -7.974 1.00 87.00 72 GLN A CA 1
ATOM 610 C C . GLN A 1 72 ? -11.486 -4.160 -9.267 1.00 87.00 72 GLN A C 1
ATOM 612 O O . GLN A 1 72 ? -11.041 -4.922 -10.124 1.00 87.00 72 GLN A O 1
ATOM 617 N N . VAL A 1 73 ? -12.659 -3.545 -9.389 1.00 88.44 73 VAL A N 1
ATOM 618 C CA . VAL A 1 73 ? -13.514 -3.683 -10.568 1.00 88.44 73 VAL A CA 1
ATOM 619 C C . VAL A 1 73 ? -13.464 -2.383 -11.354 1.00 88.44 73 VAL A C 1
ATOM 621 O O . VAL A 1 73 ? -13.525 -1.294 -10.786 1.00 88.44 73 VAL A O 1
ATOM 624 N N . MET A 1 74 ? -13.348 -2.501 -12.673 1.00 92.12 74 MET A N 1
ATOM 625 C CA . MET A 1 74 ? -13.250 -1.369 -13.582 1.00 92.12 74 MET A CA 1
ATOM 626 C C . MET A 1 74 ? -14.083 -1.636 -14.833 1.00 92.12 74 MET A C 1
ATOM 628 O O . MET A 1 74 ? -14.174 -2.767 -15.304 1.00 92.12 74 MET A O 1
ATOM 632 N N . GLN A 1 75 ? -14.685 -0.587 -15.392 1.00 97.12 75 GLN A N 1
ATOM 633 C CA . GLN A 1 75 ? -15.370 -0.687 -16.678 1.00 97.12 75 GLN A CA 1
ATOM 634 C C . GLN A 1 75 ? -14.360 -0.884 -17.822 1.00 97.12 75 GLN A C 1
ATOM 636 O O . GLN A 1 75 ? -13.319 -0.221 -17.812 1.00 97.12 75 GLN A O 1
ATOM 641 N N . PRO A 1 76 ? -14.684 -1.669 -18.869 1.00 96.50 76 PRO A N 1
ATOM 642 C CA . PRO A 1 76 ? -13.779 -1.895 -20.000 1.00 96.50 76 PRO A CA 1
ATOM 643 C C . PRO A 1 76 ? -13.277 -0.602 -20.660 1.00 96.50 76 PRO A C 1
ATOM 645 O O . PRO A 1 76 ? -12.094 -0.466 -20.957 1.00 96.50 76 PRO A O 1
ATOM 648 N N . ARG A 1 77 ? -14.152 0.404 -20.812 1.00 96.69 77 ARG A N 1
ATOM 649 C CA . ARG A 1 77 ? -13.778 1.719 -21.359 1.00 96.69 77 ARG A CA 1
ATOM 650 C C . ARG A 1 77 ? -12.737 2.436 -20.498 1.00 96.69 77 ARG A C 1
ATOM 652 O O . ARG A 1 77 ? 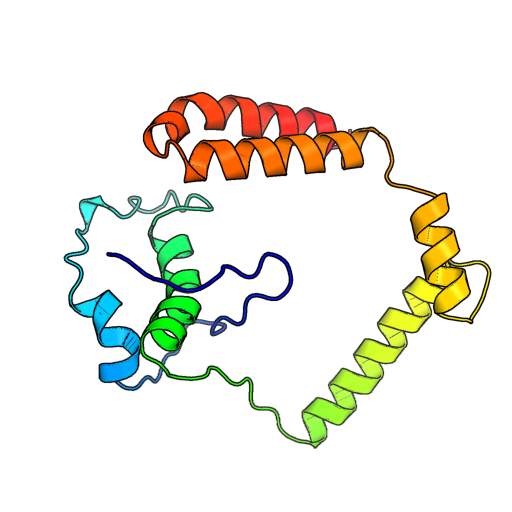-11.818 3.051 -21.032 1.00 96.69 77 ARG A O 1
ATOM 659 N N . ARG A 1 78 ? -12.886 2.368 -19.173 1.00 96.00 78 ARG A N 1
ATOM 660 C CA . ARG A 1 78 ? -11.933 2.968 -18.236 1.00 96.00 78 ARG A CA 1
ATOM 661 C C . ARG A 1 78 ? -10.603 2.214 -18.266 1.00 96.00 78 ARG A C 1
ATOM 663 O O . ARG A 1 78 ? -9.565 2.863 -18.306 1.00 96.00 78 ARG A O 1
ATOM 670 N N . ALA A 1 79 ? -10.644 0.884 -18.366 1.00 95.38 79 ALA A N 1
ATOM 671 C CA . ALA A 1 79 ? -9.450 0.057 -18.514 1.00 95.38 79 ALA A CA 1
ATOM 672 C C . ALA A 1 79 ? -8.665 0.404 -19.787 1.00 95.38 79 ALA A C 1
ATOM 674 O O . ALA A 1 79 ? -7.453 0.571 -19.719 1.00 95.38 79 ALA A O 1
ATOM 675 N N . ALA A 1 80 ? -9.345 0.615 -20.919 1.00 96.00 80 ALA A N 1
ATOM 676 C CA . ALA A 1 80 ? -8.700 1.035 -22.165 1.00 96.00 80 ALA A CA 1
ATOM 677 C C . ALA A 1 80 ? -8.003 2.405 -22.041 1.00 96.00 80 ALA A C 1
ATOM 679 O O . ALA A 1 80 ? -6.877 2.585 -22.500 1.00 96.00 80 ALA A O 1
ATOM 680 N N . GLN A 1 81 ? -8.647 3.373 -21.380 1.00 96.31 81 GLN A N 1
ATOM 681 C CA . GLN A 1 81 ? -8.052 4.692 -21.138 1.00 96.31 81 GLN A CA 1
ATOM 682 C C . GLN A 1 81 ? -6.851 4.622 -20.191 1.00 96.31 81 GLN A C 1
ATOM 684 O O . GLN A 1 81 ? -5.836 5.280 -20.421 1.00 96.31 81 GLN A O 1
ATOM 689 N N . ASP A 1 82 ? -6.965 3.845 -19.115 1.00 94.62 82 ASP A N 1
ATOM 690 C CA . ASP A 1 82 ? -5.895 3.695 -18.133 1.00 94.62 82 ASP A CA 1
ATOM 691 C C . ASP A 1 82 ? -4.712 2.903 -18.710 1.00 94.62 82 ASP A C 1
ATOM 693 O O . ASP A 1 82 ? -3.569 3.247 -18.411 1.00 94.62 82 ASP A O 1
ATOM 697 N N . TYR A 1 83 ? -4.957 1.949 -19.615 1.00 95.62 83 TYR A N 1
ATOM 698 C CA . TYR A 1 83 ? -3.917 1.255 -20.379 1.00 95.62 83 TYR A CA 1
ATOM 699 C C . TYR A 1 83 ? -3.077 2.227 -21.216 1.00 95.62 83 TYR A C 1
ATOM 701 O O . TYR A 1 83 ? -1.861 2.264 -21.055 1.00 95.62 83 TYR A O 1
ATOM 709 N N . ALA A 1 84 ? -3.710 3.091 -22.017 1.00 95.38 84 ALA A N 1
ATOM 710 C CA . ALA A 1 84 ? -2.986 4.082 -22.821 1.00 95.38 84 ALA A CA 1
ATOM 711 C C . ALA A 1 84 ? -2.152 5.046 -21.951 1.00 95.38 84 ALA A C 1
ATOM 713 O O . ALA A 1 84 ? -1.028 5.414 -22.292 1.00 95.38 84 ALA A O 1
ATOM 714 N N . ARG A 1 85 ? -2.673 5.436 -20.779 1.00 96.38 85 ARG A N 1
ATOM 715 C CA . ARG A 1 85 ? -1.932 6.263 -19.809 1.00 96.38 85 ARG A CA 1
ATOM 716 C C . ARG A 1 85 ? -0.743 5.520 -19.202 1.00 96.38 85 ARG A C 1
ATOM 718 O O . ARG A 1 85 ? 0.296 6.137 -18.974 1.00 96.38 85 ARG A O 1
ATOM 725 N N . LEU A 1 86 ? -0.910 4.238 -18.877 1.00 95.31 86 LEU A N 1
ATOM 726 C CA . LEU A 1 86 ? 0.152 3.382 -18.345 1.00 95.31 86 LEU A CA 1
ATOM 727 C C . LEU A 1 86 ? 1.261 3.190 -19.375 1.00 95.31 86 LEU A C 1
ATOM 729 O O . LEU A 1 86 ? 2.427 3.359 -19.032 1.00 95.31 86 LEU A O 1
ATOM 733 N N . GLU A 1 87 ? 0.896 2.919 -20.625 1.00 93.81 87 GLU A N 1
ATOM 734 C CA . GLU A 1 87 ? 1.831 2.786 -21.737 1.00 93.81 87 GLU A CA 1
ATOM 735 C C . GLU A 1 87 ? 2.637 4.072 -21.942 1.00 93.81 87 GLU A C 1
ATOM 737 O O . GLU A 1 87 ? 3.865 4.030 -21.937 1.00 93.81 87 GLU A O 1
ATOM 742 N N . TYR A 1 88 ? 1.970 5.228 -21.995 1.00 94.56 88 TYR A N 1
ATOM 743 C CA . TYR A 1 88 ? 2.651 6.518 -22.104 1.00 94.56 88 TYR A CA 1
ATOM 744 C C . TYR A 1 88 ? 3.637 6.756 -20.949 1.00 94.56 88 TYR A C 1
ATOM 746 O O . TYR A 1 88 ? 4.786 7.134 -21.169 1.00 94.56 88 TYR A O 1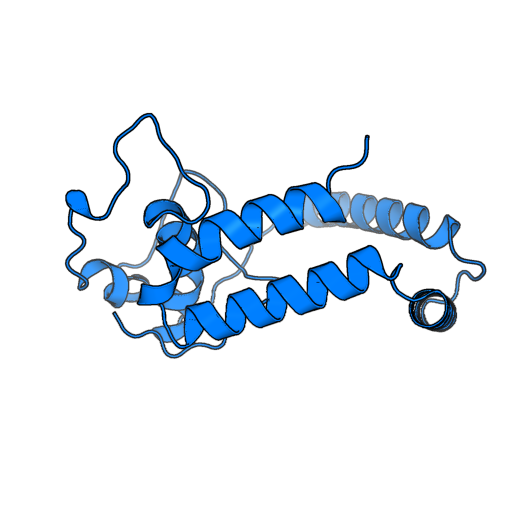
ATOM 754 N N . LYS A 1 89 ? 3.230 6.490 -19.699 1.00 93.81 89 LYS A N 1
ATOM 755 C CA . LYS A 1 89 ? 4.131 6.607 -18.538 1.00 93.81 89 LYS A CA 1
ATOM 756 C C . LYS A 1 89 ? 5.326 5.662 -18.649 1.00 93.81 89 LYS A C 1
ATOM 758 O O . LYS A 1 89 ? 6.443 6.076 -18.355 1.00 93.81 89 LYS A O 1
ATOM 763 N N . ALA A 1 90 ? 5.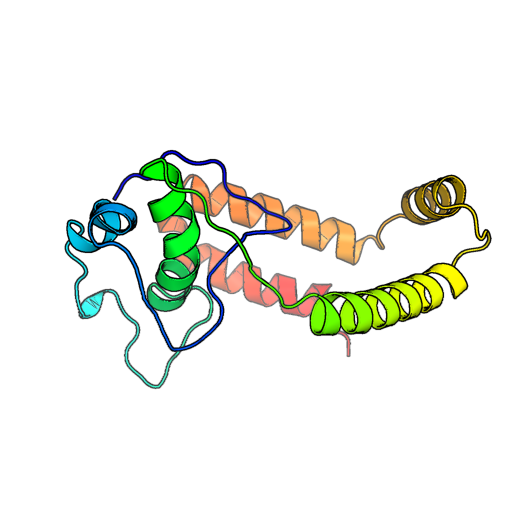105 4.416 -19.063 1.00 91.25 90 ALA A N 1
ATOM 764 C CA . ALA A 1 90 ? 6.170 3.436 -19.245 1.00 91.25 90 ALA A CA 1
ATOM 765 C C . ALA A 1 90 ? 7.167 3.889 -20.320 1.00 91.25 90 ALA A C 1
ATOM 767 O O . ALA A 1 90 ? 8.369 3.860 -20.073 1.00 91.25 90 ALA A O 1
ATOM 768 N N . GLN A 1 91 ? 6.680 4.398 -21.454 1.00 90.69 91 GLN A N 1
ATOM 769 C CA . GLN A 1 91 ? 7.514 4.961 -22.520 1.00 90.69 91 GLN A CA 1
ATOM 770 C C . GLN A 1 91 ? 8.334 6.165 -22.036 1.00 90.69 91 GLN A C 1
ATOM 772 O O . GLN A 1 91 ? 9.523 6.250 -22.331 1.00 90.69 91 GLN A O 1
ATOM 777 N N . MET A 1 92 ? 7.748 7.057 -21.230 1.00 90.94 92 MET A N 1
ATOM 778 C CA . MET A 1 92 ? 8.473 8.194 -20.645 1.00 90.94 92 MET A CA 1
ATOM 779 C C . MET A 1 92 ? 9.645 7.752 -19.759 1.00 90.94 92 MET A C 1
ATOM 781 O O . MET A 1 92 ? 10.704 8.382 -19.772 1.00 90.94 92 MET A O 1
ATOM 785 N N . TYR A 1 93 ? 9.488 6.667 -18.996 1.00 86.88 93 TYR A N 1
ATOM 786 C CA . TYR A 1 93 ? 10.595 6.095 -18.226 1.00 86.88 93 TYR A CA 1
ATOM 787 C C . TYR A 1 93 ? 11.602 5.373 -19.123 1.00 86.88 93 TYR A C 1
ATOM 789 O O . TYR A 1 93 ? 12.802 5.584 -18.965 1.00 86.88 93 TYR A O 1
ATOM 797 N N . ALA A 1 94 ? 11.126 4.586 -20.089 1.00 88.06 94 ALA A N 1
ATOM 798 C CA . ALA A 1 94 ? 11.966 3.865 -21.041 1.00 88.06 94 ALA A CA 1
ATOM 799 C C . ALA A 1 94 ? 12.850 4.805 -21.877 1.00 88.06 94 ALA A C 1
ATOM 801 O O . ALA A 1 94 ? 13.990 4.461 -22.160 1.00 88.06 94 ALA A O 1
ATOM 802 N N . ALA A 1 95 ? 12.385 6.020 -22.185 1.00 88.00 95 ALA A N 1
ATOM 803 C CA . ALA A 1 95 ? 13.171 7.037 -22.889 1.00 88.00 95 ALA A CA 1
ATOM 804 C C . ALA A 1 95 ? 14.445 7.482 -22.135 1.00 88.00 95 ALA A C 1
ATOM 806 O O . ALA A 1 95 ? 15.333 8.080 -22.735 1.00 88.00 95 ALA A O 1
ATOM 807 N N . HIS A 1 96 ? 14.547 7.207 -20.828 1.00 86.75 96 HIS A N 1
ATOM 808 C CA . HIS A 1 96 ? 15.747 7.471 -20.018 1.00 86.75 96 HIS A CA 1
ATOM 809 C C . HIS A 1 96 ? 16.713 6.272 -19.950 1.00 86.75 96 HIS A C 1
ATOM 811 O O . HIS A 1 96 ? 17.776 6.354 -19.315 1.00 86.75 96 HIS A O 1
ATOM 817 N N . CYS A 1 97 ? 16.336 5.154 -20.566 1.00 87.38 97 CYS A N 1
ATOM 818 C CA . CYS A 1 97 ? 17.162 3.972 -20.735 1.00 87.38 97 CYS A CA 1
ATOM 819 C C . CYS A 1 97 ? 17.772 3.956 -22.140 1.00 87.38 97 CYS A C 1
ATOM 821 O O . CYS A 1 97 ? 17.270 4.570 -23.077 1.00 87.38 97 CYS A O 1
ATOM 823 N N . SER A 1 98 ? 18.884 3.248 -22.275 1.00 85.12 98 SER A N 1
ATOM 824 C CA . SER A 1 98 ? 19.651 3.150 -23.518 1.00 85.12 98 SER A CA 1
ATOM 825 C C . SER A 1 98 ? 19.027 2.218 -24.565 1.00 85.12 98 SER A C 1
ATOM 827 O O . SER A 1 98 ? 19.342 2.331 -25.747 1.00 85.12 98 SER A O 1
ATOM 829 N N . SER A 1 99 ? 18.138 1.313 -24.147 1.00 85.38 99 SER A N 1
ATOM 830 C CA . SER A 1 99 ? 17.512 0.290 -24.992 1.00 85.38 99 SER A CA 1
ATOM 831 C C . SER A 1 99 ? 15.991 0.287 -24.823 1.00 85.38 99 SER A C 1
ATOM 833 O O . SER A 1 99 ? 15.472 0.565 -23.742 1.00 85.38 99 SER A O 1
ATOM 835 N N . ASN A 1 100 ? 15.265 -0.079 -25.884 1.00 82.12 100 ASN A N 1
ATOM 836 C CA . ASN A 1 100 ? 13.813 -0.307 -25.851 1.00 82.12 100 ASN A CA 1
ATOM 837 C C . ASN A 1 100 ? 13.441 -1.725 -25.380 1.00 82.12 100 ASN A C 1
ATOM 839 O O . ASN A 1 100 ? 12.264 -2.019 -25.174 1.00 82.12 100 ASN A O 1
ATOM 843 N N . ASN A 1 101 ? 14.424 -2.615 -25.214 1.00 88.19 101 ASN A N 1
ATOM 844 C CA . ASN A 1 101 ? 14.207 -3.956 -24.689 1.00 88.19 101 ASN A CA 1
ATOM 845 C C . ASN A 1 101 ? 14.117 -3.921 -23.156 1.00 88.19 101 ASN A C 1
ATOM 847 O O . ASN A 1 101 ? 15.038 -3.470 -22.480 1.00 88.19 101 ASN A O 1
ATOM 851 N N . VAL A 1 102 ? 13.027 -4.457 -22.602 1.00 86.56 102 VAL A N 1
ATOM 852 C CA . VAL A 1 102 ? 12.762 -4.491 -21.152 1.00 86.56 102 VAL A CA 1
ATOM 853 C C . VAL A 1 102 ? 13.857 -5.224 -20.366 1.00 86.56 102 VAL A C 1
ATOM 855 O O . VAL A 1 102 ? 14.171 -4.835 -19.241 1.00 86.56 102 VAL A O 1
ATOM 858 N N . VAL A 1 103 ? 14.456 -6.273 -20.939 1.00 87.62 103 VAL A N 1
ATOM 859 C CA . VAL A 1 103 ? 15.530 -7.039 -20.284 1.00 87.62 103 VAL A CA 1
ATOM 860 C C . VAL A 1 103 ? 16.778 -6.171 -20.120 1.00 87.62 103 VAL A C 1
ATOM 862 O O . VAL A 1 103 ? 17.337 -6.103 -19.024 1.00 87.62 103 VAL A O 1
ATOM 865 N N . ASP A 1 104 ? 17.157 -5.444 -21.171 1.00 86.50 104 ASP A N 1
ATOM 866 C CA . ASP A 1 104 ? 18.309 -4.540 -21.152 1.00 86.50 104 ASP A CA 1
ATOM 867 C C . ASP A 1 104 ? 18.058 -3.346 -20.225 1.00 86.50 104 ASP A C 1
ATOM 869 O O . ASP A 1 104 ? 18.929 -2.980 -19.441 1.00 86.50 104 ASP A O 1
ATOM 873 N N . GLN A 1 105 ? 16.845 -2.781 -20.250 1.00 87.38 105 GLN A N 1
ATOM 874 C CA . GLN A 1 105 ? 16.437 -1.698 -19.347 1.00 87.38 105 GLN A CA 1
ATOM 875 C C . GLN A 1 105 ? 16.566 -2.110 -17.884 1.00 87.38 105 GLN A C 1
ATOM 877 O O . GLN A 1 105 ? 17.070 -1.347 -17.059 1.00 87.38 105 GLN A O 1
ATOM 882 N N . LYS A 1 106 ? 16.123 -3.326 -17.548 1.00 85.81 106 LYS A N 1
ATOM 883 C CA . LYS A 1 106 ? 16.266 -3.863 -16.198 1.00 85.81 106 LYS A CA 1
ATOM 884 C C . LYS A 1 106 ? 17.738 -3.992 -15.813 1.00 85.81 106 LYS A C 1
ATOM 886 O O . LYS A 1 106 ? 18.114 -3.504 -14.751 1.00 85.81 106 LYS A O 1
ATOM 891 N N . LEU A 1 107 ? 18.561 -4.598 -16.670 1.00 85.88 107 LEU A N 1
ATOM 892 C CA . LEU A 1 107 ? 19.994 -4.755 -16.414 1.00 85.88 107 LEU A CA 1
ATOM 893 C C . LEU A 1 107 ? 20.680 -3.397 -16.222 1.00 85.88 107 LEU A C 1
ATOM 895 O O . LEU A 1 107 ? 21.490 -3.231 -15.311 1.00 85.88 107 LEU A O 1
ATOM 899 N N . GLU A 1 108 ? 20.332 -2.412 -17.044 1.00 84.44 108 GLU A N 1
ATOM 900 C CA . GLU A 1 108 ? 20.838 -1.048 -16.947 1.00 84.44 108 GLU A CA 1
ATOM 901 C C . GLU A 1 108 ? 20.449 -0.392 -15.615 1.00 84.44 108 GLU A C 1
ATOM 903 O O . GLU A 1 108 ? 21.296 0.220 -14.964 1.00 84.44 108 GLU A O 1
ATOM 908 N N . LEU A 1 109 ? 19.198 -0.540 -15.174 1.00 83.56 109 LEU A N 1
ATOM 909 C CA . LEU A 1 109 ? 18.725 -0.017 -13.889 1.00 83.56 109 LEU A CA 1
ATOM 910 C C . LEU A 1 109 ? 19.389 -0.712 -12.694 1.00 83.56 109 LEU A C 1
ATOM 912 O O . LEU A 1 109 ? 19.761 -0.038 -11.731 1.00 83.56 109 LEU A O 1
ATOM 916 N N . ASP A 1 110 ? 19.578 -2.028 -12.769 1.00 82.88 110 ASP A N 1
ATOM 917 C CA . ASP A 1 110 ? 20.253 -2.812 -11.733 1.00 82.88 110 ASP A CA 1
ATOM 918 C C . ASP A 1 110 ? 21.745 -2.435 -11.647 1.00 82.88 110 ASP A C 1
ATOM 920 O O . ASP A 1 110 ? 22.278 -2.251 -10.551 1.00 82.88 110 ASP A O 1
ATOM 924 N N . THR A 1 111 ? 22.401 -2.218 -12.794 1.00 79.75 111 THR A N 1
ATOM 925 C CA . THR A 1 111 ? 23.826 -1.842 -12.884 1.00 79.75 111 THR A CA 1
ATOM 926 C C . THR A 1 111 ? 24.075 -0.397 -12.462 1.00 79.75 111 THR A C 1
ATOM 928 O O . THR A 1 111 ? 25.037 -0.120 -11.747 1.00 79.75 111 THR A O 1
ATOM 931 N N . ARG A 1 112 ? 23.202 0.541 -12.864 1.00 77.31 112 ARG A N 1
ATOM 932 C CA . ARG A 1 112 ? 23.255 1.942 -12.404 1.00 77.31 112 ARG A CA 1
ATOM 933 C C . ARG A 1 112 ? 23.121 2.034 -10.883 1.00 77.31 112 ARG A C 1
ATOM 935 O O . ARG A 1 112 ? 23.623 2.989 -10.289 1.00 77.31 112 ARG A O 1
ATOM 942 N N . GLY A 1 113 ? 22.491 1.034 -10.264 1.00 68.81 113 GLY A N 1
ATOM 943 C CA . GLY A 1 113 ? 22.361 0.910 -8.825 1.00 68.81 113 GLY A CA 1
ATOM 944 C C . GLY A 1 113 ? 21.564 2.057 -8.205 1.00 68.81 113 GLY A C 1
ATOM 945 O O . GLY A 1 113 ? 21.121 3.011 -8.849 1.00 68.81 113 GLY A O 1
ATOM 946 N N . LEU A 1 114 ? 21.355 1.973 -6.896 1.00 69.69 114 LEU A N 1
ATOM 947 C CA . LEU A 1 114 ? 20.796 3.093 -6.150 1.00 69.69 114 LEU A CA 1
ATOM 948 C C . LEU A 1 114 ? 21.942 3.992 -5.692 1.00 69.69 114 LEU A C 1
ATOM 950 O O . LEU A 1 114 ? 22.934 3.476 -5.177 1.00 69.69 114 LEU A O 1
ATOM 954 N N . PRO A 1 115 ? 21.800 5.327 -5.760 1.00 79.31 115 PRO A N 1
ATOM 955 C CA . PRO A 1 115 ? 22.766 6.206 -5.119 1.00 79.31 115 PRO A CA 1
ATOM 956 C C . PRO A 1 115 ? 22.888 5.831 -3.636 1.00 79.31 115 PRO A C 1
ATOM 958 O O . PRO A 1 115 ? 21.875 5.532 -2.994 1.00 79.31 115 PRO A O 1
ATOM 961 N N . LEU A 1 116 ? 24.109 5.876 -3.087 1.00 77.12 116 LEU A N 1
ATOM 962 C CA . LEU A 1 116 ? 24.439 5.427 -1.723 1.00 77.12 116 LEU A CA 1
ATOM 963 C C . LEU A 1 116 ? 23.432 5.925 -0.675 1.00 77.12 116 LEU A C 1
ATOM 965 O O . LEU A 1 116 ? 23.008 5.168 0.190 1.00 77.12 116 LEU A O 1
ATOM 969 N N . ARG A 1 117 ? 22.975 7.178 -0.797 1.00 74.81 117 ARG A N 1
ATOM 970 C CA . ARG A 1 117 ? 21.957 7.772 0.086 1.00 74.81 117 ARG A CA 1
ATOM 971 C C . ARG A 1 117 ? 20.606 7.055 0.031 1.00 74.81 117 ARG A C 1
ATOM 973 O O . ARG A 1 117 ? 19.997 6.831 1.072 1.00 74.81 117 ARG A O 1
ATOM 980 N N . ARG A 1 118 ? 20.134 6.671 -1.161 1.00 75.38 118 ARG A N 1
ATOM 981 C CA . ARG A 1 118 ? 18.888 5.903 -1.330 1.00 75.38 118 ARG A CA 1
ATOM 982 C C . ARG A 1 118 ? 19.054 4.460 -0.867 1.00 75.38 118 ARG A C 1
ATOM 984 O O . ARG A 1 118 ? 18.129 3.938 -0.254 1.00 75.38 118 ARG A O 1
ATOM 991 N N . ALA A 1 119 ? 20.202 3.834 -1.131 1.00 80.56 119 ALA A N 1
ATOM 992 C CA . ALA A 1 119 ? 20.505 2.493 -0.630 1.00 80.56 119 ALA A CA 1
ATOM 993 C C . ALA A 1 119 ? 20.536 2.470 0.909 1.00 80.56 119 ALA A C 1
ATOM 995 O O . ALA A 1 119 ? 19.859 1.654 1.532 1.00 80.56 119 ALA A O 1
ATOM 996 N N . LEU A 1 120 ? 21.230 3.437 1.519 1.00 81.38 120 LEU A N 1
ATOM 997 C CA . LEU A 1 120 ? 21.281 3.630 2.967 1.00 81.38 120 LEU A CA 1
ATOM 998 C C . LEU A 1 120 ? 19.893 3.918 3.541 1.00 81.38 120 LEU A C 1
ATOM 1000 O O . LEU A 1 120 ? 19.510 3.307 4.529 1.00 81.38 120 LEU A O 1
ATOM 1004 N N . TYR A 1 121 ? 19.107 4.790 2.904 1.00 81.31 121 TYR A N 1
ATOM 1005 C CA . TYR A 1 121 ? 17.735 5.055 3.330 1.00 81.31 121 TYR A CA 1
ATOM 1006 C C . TYR A 1 121 ? 16.863 3.796 3.301 1.00 81.31 121 TYR A C 1
ATOM 1008 O O . TYR A 1 121 ? 16.134 3.553 4.259 1.00 81.31 121 TYR A O 1
ATOM 1016 N N . ARG A 1 122 ? 16.924 2.995 2.225 1.00 81.38 122 ARG A N 1
ATOM 1017 C CA . ARG A 1 122 ? 16.175 1.731 2.138 1.00 81.38 122 ARG A CA 1
ATOM 1018 C C . ARG A 1 122 ? 16.588 0.787 3.262 1.00 81.38 122 ARG A C 1
ATOM 1020 O O . ARG A 1 122 ? 15.727 0.351 4.011 1.00 81.38 122 ARG A O 1
ATOM 1027 N N . SER A 1 123 ? 17.891 0.594 3.461 1.00 83.88 123 SER A N 1
ATOM 1028 C CA . SER A 1 123 ? 18.417 -0.229 4.554 1.00 83.88 123 SER A CA 1
ATOM 1029 C C . SER A 1 123 ? 17.946 0.260 5.932 1.00 83.88 123 SER A C 1
ATOM 1031 O O . SER A 1 123 ? 17.401 -0.516 6.714 1.00 83.88 123 SER A O 1
ATOM 1033 N N . LEU A 1 124 ? 18.052 1.563 6.216 1.00 84.94 124 LEU A N 1
ATOM 1034 C CA . LEU A 1 124 ? 17.576 2.156 7.471 1.00 84.94 124 LEU A CA 1
ATOM 1035 C C . LEU A 1 124 ? 16.062 2.007 7.647 1.00 84.94 124 LEU A C 1
ATOM 1037 O O . LEU A 1 124 ? 15.601 1.727 8.752 1.00 84.94 124 LEU A O 1
ATOM 1041 N N . ARG A 1 125 ? 15.282 2.177 6.575 1.00 82.25 125 ARG A N 1
ATOM 1042 C CA . ARG A 1 125 ? 13.829 1.974 6.581 1.00 82.25 125 ARG A CA 1
ATOM 1043 C C . ARG A 1 125 ? 13.478 0.519 6.883 1.00 82.25 125 ARG A C 1
ATOM 1045 O O . ARG A 1 125 ? 12.584 0.288 7.694 1.00 82.25 125 ARG A O 1
ATOM 1052 N N . ASP A 1 126 ? 14.177 -0.433 6.277 1.00 83.31 126 ASP A N 1
ATOM 1053 C CA . ASP A 1 126 ? 13.932 -1.864 6.461 1.00 83.31 126 ASP A CA 1
ATOM 1054 C C . ASP A 1 126 ? 14.312 -2.306 7.878 1.00 83.31 126 ASP A C 1
ATOM 1056 O O . ASP A 1 126 ? 13.546 -3.004 8.543 1.00 83.31 126 ASP A O 1
ATOM 1060 N N . VAL A 1 127 ? 15.455 -1.838 8.391 1.00 84.19 127 VAL A N 1
ATOM 1061 C CA . VAL A 1 127 ? 15.882 -2.070 9.779 1.00 84.19 127 VAL A CA 1
ATOM 1062 C C . VAL A 1 127 ? 14.890 -1.449 10.760 1.00 84.19 127 VAL A C 1
ATOM 1064 O O . VAL A 1 127 ? 14.476 -2.113 11.712 1.00 84.19 127 VAL A O 1
ATOM 1067 N N . TYR A 1 128 ? 14.447 -0.213 10.517 1.00 81.44 128 TYR A N 1
ATOM 1068 C CA . TYR A 1 128 ? 13.414 0.444 11.319 1.00 81.44 128 TYR A CA 1
ATOM 1069 C C . TYR A 1 128 ? 12.107 -0.362 11.321 1.00 81.44 128 TYR A C 1
ATOM 1071 O O . TYR A 1 128 ? 11.551 -0.614 12.389 1.00 81.44 128 TYR A O 1
ATOM 1079 N N . GLY A 1 129 ? 11.647 -0.821 10.152 1.00 78.31 129 GLY A N 1
ATOM 1080 C CA . GLY A 1 129 ? 10.444 -1.645 10.011 1.00 78.31 129 GLY A CA 1
ATOM 1081 C C . GLY A 1 129 ? 10.535 -2.967 10.776 1.00 78.31 129 GLY A C 1
ATOM 1082 O O . GLY A 1 129 ? 9.641 -3.282 11.558 1.00 78.31 129 GLY A O 1
ATOM 1083 N N . ARG A 1 130 ? 11.647 -3.701 10.627 1.00 82.12 130 ARG A N 1
ATOM 1084 C CA . ARG A 1 130 ? 11.898 -4.969 11.342 1.00 82.12 130 ARG A CA 1
ATOM 1085 C C . ARG A 1 130 ? 12.007 -4.788 12.853 1.00 82.12 130 ARG A C 1
ATOM 1087 O O . ARG A 1 130 ? 11.569 -5.643 13.617 1.00 82.12 130 ARG A O 1
ATOM 1094 N N . THR A 1 131 ? 12.612 -3.689 13.296 1.00 82.19 131 THR A N 1
ATOM 1095 C CA . THR A 1 131 ? 12.760 -3.400 14.728 1.00 82.19 131 THR A CA 1
ATOM 1096 C C . THR A 1 131 ? 11.407 -3.068 15.341 1.00 82.19 131 THR A C 1
ATOM 1098 O O . THR A 1 131 ? 11.072 -3.577 16.406 1.00 82.19 131 THR A O 1
ATOM 1101 N N . LEU A 1 132 ? 10.593 -2.276 14.641 1.00 78.25 132 LEU A N 1
ATOM 1102 C CA . LEU A 1 132 ? 9.265 -1.894 15.103 1.00 78.25 132 LEU A CA 1
ATOM 1103 C C . LEU A 1 132 ? 8.276 -3.070 15.089 1.00 78.25 132 LEU A C 1
ATOM 1105 O O . LEU A 1 132 ? 7.429 -3.144 15.977 1.00 78.25 132 LEU A O 1
ATOM 1109 N N . SER A 1 133 ? 8.394 -3.996 14.130 1.00 71.50 133 SER A N 1
ATOM 1110 C CA . SER A 1 133 ? 7.566 -5.209 14.098 1.00 71.50 133 SER A CA 1
ATOM 1111 C C . SER A 1 133 ? 7.905 -6.180 15.233 1.00 71.50 133 SER A C 1
ATOM 1113 O O . SER A 1 133 ? 6.999 -6.790 15.795 1.00 71.50 133 SER A O 1
ATOM 1115 N N . ARG A 1 134 ? 9.186 -6.290 15.617 1.00 78.12 134 ARG A N 1
ATOM 1116 C CA . ARG A 1 134 ? 9.629 -7.121 16.752 1.00 78.12 134 ARG A CA 1
ATOM 1117 C C . ARG A 1 134 ? 9.395 -6.464 18.113 1.00 78.12 134 ARG A C 1
ATOM 1119 O O . ARG A 1 134 ? 9.034 -7.154 19.059 1.00 78.12 134 ARG A O 1
ATOM 1126 N N . TYR A 1 135 ? 9.586 -5.149 18.216 1.00 79.06 135 TYR A N 1
ATOM 1127 C CA . TYR A 1 135 ? 9.501 -4.404 19.474 1.00 79.06 135 TYR A CA 1
ATOM 1128 C C . TYR A 1 135 ? 8.677 -3.115 19.319 1.00 79.06 135 TYR A C 1
ATOM 1130 O O . TYR A 1 135 ? 9.239 -2.015 19.252 1.00 79.06 135 TYR A O 1
ATOM 1138 N N . PRO A 1 136 ? 7.336 -3.206 19.341 1.00 73.56 136 PRO A N 1
ATOM 1139 C CA . PRO A 1 136 ? 6.452 -2.053 19.144 1.00 73.56 136 PRO A CA 1
ATOM 1140 C C . PRO A 1 136 ? 6.664 -0.928 20.170 1.00 73.56 136 PRO A C 1
ATOM 1142 O O . PRO A 1 136 ? 6.504 0.251 19.851 1.00 73.56 136 PRO A O 1
ATOM 1145 N N . ALA A 1 137 ? 7.087 -1.276 21.391 1.00 79.88 137 ALA A N 1
ATOM 1146 C CA . ALA A 1 137 ? 7.351 -0.331 22.479 1.00 79.88 137 ALA A CA 1
ATOM 1147 C C . ALA A 1 137 ? 8.533 0.622 22.208 1.00 79.88 137 ALA A C 1
ATOM 1149 O O . ALA A 1 137 ? 8.646 1.663 22.848 1.00 79.88 137 ALA A O 1
ATOM 1150 N N . THR A 1 138 ? 9.395 0.317 21.232 1.00 81.12 138 THR A N 1
ATOM 1151 C CA . THR A 1 138 ? 10.551 1.162 20.873 1.00 81.12 138 THR A CA 1
ATOM 1152 C C . THR A 1 138 ? 10.184 2.365 19.999 1.00 81.12 138 THR A C 1
ATOM 1154 O O . THR A 1 138 ? 11.017 3.242 19.755 1.00 81.12 138 THR A O 1
ATOM 1157 N N . ARG A 1 139 ? 8.921 2.458 19.558 1.00 72.94 139 ARG A N 1
ATOM 1158 C CA . ARG A 1 139 ? 8.413 3.536 18.698 1.00 72.94 139 ARG A CA 1
ATOM 1159 C C . ARG A 1 139 ? 8.766 4.950 19.181 1.00 72.94 139 ARG A C 1
ATOM 1161 O O . ARG A 1 139 ? 9.202 5.727 18.332 1.00 72.94 139 ARG A O 1
ATOM 1168 N N . PRO A 1 140 ? 8.600 5.321 20.468 1.00 75.69 140 PRO A N 1
ATOM 1169 C CA . PRO A 1 140 ? 8.870 6.686 20.926 1.00 75.69 140 PRO A CA 1
ATOM 1170 C C . PRO A 1 140 ? 10.345 7.073 20.772 1.00 75.69 140 PRO A C 1
ATOM 1172 O O . PRO A 1 140 ? 10.641 8.202 20.396 1.00 75.69 140 PRO A O 1
ATOM 1175 N N . PHE A 1 141 ? 11.255 6.116 20.974 1.00 79.06 141 PHE A N 1
ATOM 1176 C CA . PHE A 1 141 ? 12.703 6.321 20.905 1.00 79.06 141 PHE A CA 1
ATOM 1177 C C . PHE A 1 141 ? 13.238 6.341 19.469 1.00 79.06 141 PHE A C 1
ATOM 1179 O O . PHE A 1 141 ? 14.119 7.131 19.141 1.00 79.06 141 PHE A O 1
ATOM 1186 N N . LEU A 1 142 ? 12.686 5.510 18.580 1.00 79.12 142 LEU A N 1
ATOM 1187 C CA . LEU A 1 142 ? 13.136 5.432 17.184 1.00 79.12 142 LEU A CA 1
ATOM 1188 C C . LEU A 1 142 ? 12.516 6.510 16.283 1.00 79.12 142 LEU A C 1
ATOM 1190 O O . LEU A 1 142 ? 13.028 6.799 15.201 1.00 79.12 142 LEU A O 1
ATOM 1194 N N . ARG A 1 143 ? 11.399 7.114 16.701 1.00 74.81 143 ARG A N 1
ATOM 1195 C CA . ARG A 1 143 ? 10.712 8.178 15.959 1.00 74.81 143 ARG A CA 1
ATOM 1196 C C . ARG A 1 143 ? 11.582 9.424 15.702 1.00 74.81 143 ARG A C 1
ATOM 1198 O O . ARG A 1 143 ? 11.607 9.832 14.540 1.00 74.81 143 ARG A O 1
ATOM 1205 N N . PRO A 1 144 ? 12.304 10.008 16.684 1.00 80.06 144 PRO A N 1
ATOM 1206 C CA . PRO A 1 144 ? 13.188 11.148 16.423 1.00 80.06 144 PRO A CA 1
ATOM 1207 C C . PRO A 1 144 ? 14.333 10.790 15.462 1.00 80.06 144 PRO A C 1
ATOM 1209 O O . PRO A 1 144 ? 14.627 11.551 14.541 1.00 80.06 144 PRO A O 1
ATOM 1212 N N . LEU A 1 145 ? 14.915 9.593 15.592 1.00 80.50 145 LEU A N 1
ATOM 1213 C CA . LEU A 1 145 ? 15.958 9.105 14.680 1.00 80.50 145 LEU A CA 1
ATOM 1214 C C . LEU A 1 145 ? 15.451 8.977 13.237 1.00 80.50 145 LEU A C 1
ATOM 1216 O O . LEU A 1 145 ? 16.138 9.384 12.301 1.00 80.50 145 LEU A O 1
ATOM 1220 N N . LYS A 1 146 ? 14.222 8.480 13.046 1.00 78.69 146 LYS A N 1
ATOM 1221 C CA . LYS A 1 146 ? 13.581 8.409 11.726 1.00 78.69 146 LYS A CA 1
ATOM 1222 C C . LYS A 1 146 ? 13.429 9.793 11.089 1.00 78.69 146 LYS A C 1
ATOM 1224 O O . LYS A 1 146 ? 13.715 9.931 9.901 1.00 78.69 146 LYS A O 1
ATOM 1229 N N . SER A 1 147 ? 12.971 10.802 11.837 1.00 75.94 147 SER A N 1
ATOM 1230 C CA . SER A 1 147 ? 12.819 12.164 11.299 1.00 75.94 147 SER A CA 1
ATOM 1231 C C . SER A 1 147 ? 14.154 12.772 10.872 1.00 75.94 147 SER A C 1
ATOM 1233 O O . SER A 1 147 ? 14.223 13.348 9.789 1.00 75.94 147 SER A O 1
ATOM 1235 N N . VAL A 1 148 ? 15.220 12.566 11.654 1.00 80.00 148 VAL A N 1
ATOM 1236 C CA . VAL A 1 148 ? 16.570 13.036 11.303 1.00 80.00 148 VAL A CA 1
ATOM 1237 C C . VAL A 1 148 ? 17.105 12.308 10.066 1.00 80.00 148 VAL A C 1
ATOM 1239 O O . VAL A 1 148 ? 17.598 12.946 9.140 1.00 80.00 148 VAL A O 1
ATOM 1242 N N . ALA A 1 149 ? 16.949 10.983 9.990 1.00 78.75 149 ALA A N 1
ATOM 1243 C CA . ALA A 1 149 ? 17.376 10.205 8.826 1.00 78.75 149 ALA A CA 1
ATOM 1244 C C . ALA A 1 149 ? 16.625 10.607 7.542 1.00 78.75 149 ALA A C 1
ATOM 1246 O O . ALA A 1 149 ? 17.230 10.691 6.474 1.00 78.75 149 ALA A O 1
ATOM 1247 N N . LEU A 1 150 ? 15.321 10.892 7.637 1.00 76.44 150 LEU A N 1
ATOM 1248 C CA . LEU A 1 150 ? 14.526 11.421 6.524 1.00 76.44 150 LEU A CA 1
ATOM 1249 C C . LEU A 1 150 ? 15.028 12.797 6.072 1.00 76.44 150 LEU A C 1
ATOM 1251 O O . LEU A 1 150 ? 15.209 13.008 4.874 1.00 76.44 150 LEU A O 1
ATOM 1255 N N . GLN A 1 151 ? 15.293 13.708 7.010 1.00 78.44 151 GLN A N 1
ATOM 1256 C CA . GLN A 1 151 ? 15.812 15.040 6.693 1.00 78.44 151 GLN A CA 1
ATOM 1257 C C . GLN A 1 151 ? 17.201 14.993 6.049 1.00 78.44 151 GLN A C 1
ATOM 1259 O O . GLN A 1 151 ? 17.434 15.700 5.079 1.00 78.44 151 GLN A O 1
ATOM 1264 N N . LEU A 1 152 ? 18.100 14.128 6.520 1.00 77.25 152 LEU A N 1
ATOM 1265 C CA . LEU A 1 152 ? 19.466 14.039 5.991 1.00 77.25 152 LEU A CA 1
ATOM 1266 C C . LEU A 1 152 ? 19.565 13.298 4.646 1.00 77.25 152 LEU A C 1
ATOM 1268 O O . LEU A 1 152 ? 20.455 13.591 3.845 1.00 77.25 152 LEU A O 1
ATOM 1272 N N . LEU A 1 153 ? 18.695 12.311 4.395 1.00 75.38 153 LEU A N 1
ATOM 1273 C CA . LEU A 1 153 ? 18.815 11.415 3.234 1.00 75.38 153 LEU A CA 1
ATOM 1274 C C . LEU A 1 153 ? 17.825 11.703 2.100 1.00 75.38 153 LEU A C 1
ATOM 1276 O O . LEU A 1 153 ? 18.143 11.379 0.954 1.00 75.38 153 LEU A O 1
ATOM 1280 N N . MET A 1 154 ? 16.647 12.268 2.392 1.00 69.00 154 MET A N 1
ATOM 1281 C CA . MET A 1 154 ? 15.570 12.482 1.409 1.00 69.00 154 MET A CA 1
ATOM 1282 C C . MET A 1 154 ? 15.300 13.955 1.092 1.00 69.00 154 MET A C 1
ATOM 1284 O O . MET A 1 154 ? 14.945 14.257 -0.045 1.00 69.00 154 MET A O 1
ATOM 1288 N N . LEU A 1 155 ? 15.467 14.867 2.054 1.00 58.09 155 LEU A N 1
ATOM 1289 C CA . LEU A 1 155 ? 15.320 16.301 1.810 1.00 58.09 155 LEU A CA 1
ATOM 1290 C C . LEU A 1 155 ? 16.655 16.870 1.321 1.00 58.09 155 LEU A C 1
ATOM 1292 O O . LEU A 1 155 ? 17.684 16.784 1.988 1.00 58.09 155 LEU A O 1
ATOM 1296 N N . ARG A 1 156 ? 16.641 17.410 0.105 1.00 52.69 156 ARG A N 1
ATOM 1297 C CA . ARG A 1 156 ? 17.730 18.221 -0.432 1.00 52.69 156 ARG A CA 1
ATOM 1298 C C . ARG A 1 156 ? 17.506 19.666 0.033 1.00 52.69 156 ARG A C 1
ATOM 1300 O O . ARG A 1 156 ? 16.354 20.086 0.137 1.00 52.69 156 ARG A O 1
ATOM 1307 N N . GLY A 1 157 ? 18.597 20.389 0.291 1.00 42.19 157 GLY A N 1
ATOM 1308 C CA . GLY A 1 157 ? 18.601 21.831 0.033 1.00 42.19 157 GLY A CA 1
ATOM 1309 C C . GLY A 1 157 ? 18.290 22.122 -1.431 1.00 42.19 157 GLY A C 1
ATOM 1310 O O . GLY A 1 157 ? 18.468 21.199 -2.268 1.00 42.19 157 GLY A O 1
#

Sequence (157 aa):
MYIDVPLDDHTPVAPYGTMYWFRLDALRKMFDWRWKWTDYNAEPHHIDGGVAHVQERLIGYAVHDRGYRIVQVMQPRRAAQDYARLEYKAQMYAAHCSSNNVVDQKLELDTRGLPLRRALYRSLRDVYGRTLSRYPATRPFLRPLKSVALQLLMLRG